Protein AF-A0A6G1YRJ5-F1 (afdb_monomer_lite)

Secondary structure (DSSP, 8-state):
-EEEEEEEEE--TT----EEEEEEEETTT--EEEEEESS--HHHHHHHHHHHHHHH-

Sequence (57 aa):
MVQMDTKGPFYLKGSRSKHYFIHAIDDCSRKVVSKWCNRRSSEEALSVLKEWVELHN

Radius of gyration: 12.42 Å; chains: 1; bounding box: 35×15×31 Å

Foldseek 3Di:
DKDKDKDDQDADVPGPQGKIKIKIADPPPRDMFIDIDRDDDPVVNVVRVVVVVVVPD

pLDDT: mean 94.75, std 3.36, range [76.44, 97.94]

Structure (mmCIF, N/CA/C/O backbone):
data_AF-A0A6G1YRJ5-F1
#
_entry.id   AF-A0A6G1YRJ5-F1
#
loop_
_atom_site.group_PDB
_atom_site.id
_atom_site.type_symbol
_atom_site.label_atom_id
_atom_site.label_alt_id
_atom_site.label_comp_id
_atom_site.label_asym_id
_atom_site.label_entity_id
_atom_site.label_seq_id
_atom_site.pdbx_PDB_ins_code
_atom_site.Cartn_x
_atom_site.Cartn_y
_atom_site.Cartn_z
_atom_site.occupancy
_atom_site.B_iso_or_equiv
_atom_site.auth_seq_id
_atom_site.auth_comp_id
_atom_site.auth_asym_id
_atom_site.auth_atom_id
_atom_site.pdbx_PDB_model_num
ATOM 1 N N . MET A 1 1 ? 6.100 9.538 -11.564 1.00 88.81 1 MET A N 1
ATOM 2 C CA . MET A 1 1 ? 6.091 10.167 -10.221 1.00 88.81 1 MET A CA 1
ATOM 3 C C . MET A 1 1 ? 5.120 9.360 -9.397 1.00 88.81 1 MET A C 1
ATOM 5 O O . MET A 1 1 ? 4.020 9.120 -9.876 1.00 88.81 1 MET A O 1
ATOM 9 N N . VAL A 1 2 ? 5.529 8.906 -8.213 1.00 94.69 2 VAL A N 1
ATOM 10 C CA . VAL A 1 2 ? 4.657 8.091 -7.361 1.00 94.69 2 VAL A CA 1
ATOM 11 C C . VAL A 1 2 ? 3.875 9.006 -6.429 1.00 94.69 2 VAL A C 1
ATOM 13 O O . VAL A 1 2 ? 4.467 9.738 -5.638 1.00 94.69 2 VAL A O 1
ATOM 16 N N . GLN A 1 3 ? 2.553 8.959 -6.530 1.00 96.06 3 GLN A N 1
ATOM 17 C CA . GLN A 1 3 ? 1.633 9.591 -5.595 1.00 96.06 3 GLN A CA 1
ATOM 18 C C . GLN A 1 3 ? 1.178 8.564 -4.562 1.00 96.06 3 GLN A C 1
ATOM 20 O O . GLN A 1 3 ? 0.856 7.424 -4.901 1.00 96.06 3 GLN A O 1
ATOM 25 N N . MET A 1 4 ? 1.141 8.968 -3.295 1.00 97.31 4 MET A N 1
ATOM 26 C CA . MET A 1 4 ? 0.665 8.128 -2.200 1.00 97.31 4 MET A CA 1
ATOM 27 C C . MET A 1 4 ? -0.475 8.808 -1.463 1.00 97.31 4 MET A C 1
ATOM 29 O O . MET A 1 4 ? -0.397 9.998 -1.163 1.00 97.31 4 MET A O 1
ATOM 33 N N . ASP A 1 5 ? -1.503 8.038 -1.121 1.00 96.56 5 ASP A N 1
ATOM 34 C CA . ASP A 1 5 ? -2.638 8.532 -0.348 1.00 96.56 5 ASP A CA 1
ATOM 35 C C . ASP A 1 5 ? -3.189 7.455 0.598 1.00 96.56 5 ASP A C 1
ATOM 37 O O . ASP A 1 5 ? -3.072 6.247 0.368 1.00 96.56 5 ASP A O 1
ATOM 41 N N . THR A 1 6 ? -3.782 7.911 1.701 1.00 97.12 6 THR A N 1
ATOM 42 C CA . THR A 1 6 ? -4.422 7.064 2.708 1.00 97.12 6 THR A CA 1
ATOM 43 C C . THR A 1 6 ? -5.888 7.434 2.848 1.00 97.12 6 THR A C 1
ATOM 45 O 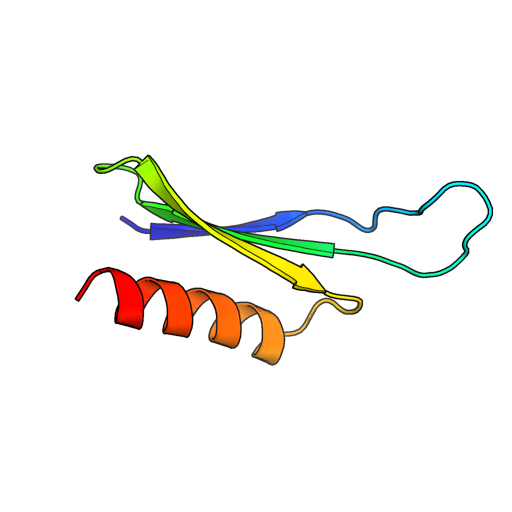O . THR A 1 6 ? -6.236 8.468 3.416 1.00 97.12 6 THR A O 1
ATOM 48 N N . LYS A 1 7 ? -6.761 6.527 2.417 1.00 95.81 7 LYS A N 1
ATOM 49 C CA . LYS A 1 7 ? -8.212 6.690 2.487 1.00 95.81 7 LYS A CA 1
ATOM 50 C C . LYS A 1 7 ? -8.786 6.084 3.766 1.00 95.81 7 LYS A C 1
ATOM 52 O O . LYS A 1 7 ? -8.254 5.115 4.312 1.00 95.81 7 LYS A O 1
ATOM 57 N N . GLY A 1 8 ? -9.910 6.634 4.218 1.00 94.62 8 GLY A N 1
ATOM 58 C CA . GLY A 1 8 ? -10.650 6.191 5.401 1.00 94.62 8 GLY A CA 1
ATOM 59 C C . GLY A 1 8 ? -10.756 7.276 6.485 1.00 94.62 8 GLY A C 1
ATOM 60 O O . GLY A 1 8 ? -10.347 8.416 6.265 1.00 94.62 8 GLY A O 1
ATOM 61 N N . PRO A 1 9 ? -11.284 6.945 7.676 1.00 94.25 9 PRO A N 1
ATOM 62 C CA . PRO A 1 9 ? -11.638 5.598 8.115 1.00 94.25 9 PRO A CA 1
ATOM 63 C C . PRO A 1 9 ? -12.883 5.043 7.413 1.00 94.25 9 PRO A C 1
ATOM 65 O O . PRO A 1 9 ? -13.887 5.732 7.258 1.00 94.25 9 PRO A O 1
ATOM 68 N N . PHE A 1 10 ? -12.813 3.769 7.046 1.00 95.38 10 PHE A N 1
ATOM 69 C CA . PHE A 1 10 ? -13.929 2.946 6.604 1.00 95.38 10 PHE A CA 1
ATOM 70 C C . PHE A 1 10 ? -14.396 2.057 7.754 1.00 95.38 10 PHE A C 1
ATOM 72 O O . PHE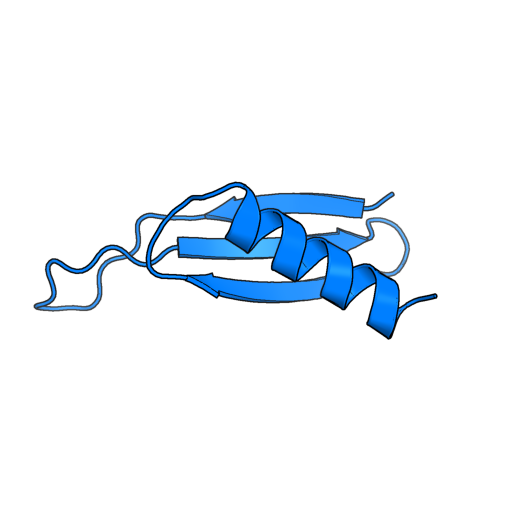 A 1 10 ? -13.589 1.606 8.571 1.00 95.38 10 PHE A O 1
ATOM 79 N N . TYR A 1 11 ? -15.697 1.785 7.789 1.00 94.00 11 TYR A N 1
ATOM 80 C CA . TYR A 1 11 ? -16.325 0.946 8.802 1.00 94.00 11 TYR A CA 1
ATOM 81 C C . TYR A 1 11 ? -17.115 -0.158 8.110 1.00 94.00 11 TYR A C 1
ATOM 83 O O . TYR A 1 11 ? -17.942 0.114 7.239 1.00 94.00 11 TYR A O 1
ATO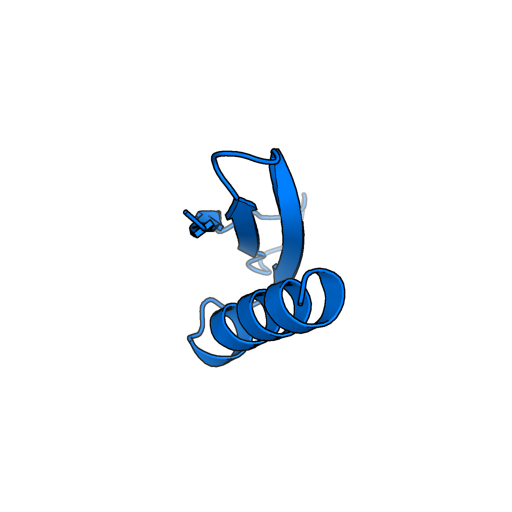M 91 N N . LEU A 1 12 ? -16.867 -1.406 8.501 1.00 89.12 12 LEU A N 1
ATOM 92 C CA . LEU A 1 12 ? -17.706 -2.523 8.077 1.00 89.12 12 LEU A CA 1
ATOM 93 C C . LEU A 1 12 ? -19.063 -2.436 8.782 1.00 89.12 12 LEU A C 1
ATOM 95 O O . LEU A 1 12 ? -19.153 -1.980 9.925 1.00 89.12 12 LEU A O 1
ATOM 99 N N . LYS A 1 13 ? -20.130 -2.887 8.116 1.00 92.19 13 LYS A N 1
ATOM 100 C CA . LYS A 1 13 ? -21.483 -2.878 8.688 1.00 92.19 13 LYS A CA 1
ATOM 101 C C . LYS A 1 13 ? -21.488 -3.634 10.022 1.00 92.19 13 LYS A C 1
ATOM 103 O O . LYS A 1 13 ? -21.135 -4.806 10.070 1.00 92.19 13 LYS A O 1
ATOM 108 N N . GLY A 1 14 ? -21.889 -2.957 11.098 1.00 91.75 14 GLY A N 1
ATOM 109 C CA . GLY A 1 14 ? -21.926 -3.533 12.447 1.00 91.75 14 GLY A CA 1
ATOM 110 C C . GLY A 1 14 ? -20.585 -3.549 13.193 1.00 91.75 14 GLY A C 1
ATOM 111 O O . GLY A 1 14 ? -20.536 -4.036 14.317 1.00 91.75 14 GLY A O 1
ATOM 112 N N . SER A 1 15 ? -19.511 -2.994 12.622 1.00 91.44 15 SER A N 1
ATOM 113 C CA . SER A 1 15 ? -18.198 -2.896 13.265 1.00 91.44 15 SER A CA 1
ATOM 114 C C . SER A 1 15 ? -17.876 -1.462 13.683 1.00 91.44 15 SER A C 1
ATOM 116 O O . SER A 1 15 ? -18.171 -0.505 12.969 1.00 91.44 15 SER A O 1
ATOM 118 N N . ARG A 1 16 ? -17.218 -1.312 14.838 1.00 91.06 16 ARG A N 1
ATOM 119 C CA . ARG A 1 16 ? -16.601 -0.045 15.277 1.00 91.06 16 ARG A CA 1
ATOM 120 C C . ARG A 1 16 ? -15.115 0.043 14.916 1.00 91.06 16 ARG A C 1
ATOM 122 O O . ARG A 1 16 ? -14.482 1.064 15.188 1.00 91.06 16 ARG A O 1
ATOM 129 N N . SER A 1 17 ? -14.556 -1.013 14.329 1.00 92.88 17 SER A N 1
ATOM 130 C CA . SER A 1 17 ? -13.159 -1.045 13.911 1.00 92.88 17 SER A CA 1
ATOM 131 C C . SER A 1 17 ? -12.938 -0.093 12.744 1.00 92.88 17 SER A C 1
ATOM 133 O O . SER A 1 17 ? -13.683 -0.105 11.764 1.00 92.88 17 SER A O 1
ATOM 135 N N . LYS A 1 18 ? -11.905 0.742 12.869 1.00 94.06 18 LYS A N 1
ATOM 136 C CA . LYS A 1 18 ? -11.480 1.659 11.813 1.00 94.06 18 LYS A CA 1
ATOM 137 C C . LYS A 1 18 ? -10.584 0.904 10.847 1.00 94.06 18 LYS A C 1
ATOM 139 O O . LYS A 1 18 ? -9.573 0.347 11.265 1.00 94.06 18 LYS A O 1
ATOM 144 N N . HIS A 1 19 ? -10.924 0.951 9.571 1.00 94.75 19 HIS A N 1
ATOM 145 C CA . HIS A 1 19 ? -10.083 0.439 8.501 1.00 94.75 19 HIS A CA 1
ATOM 146 C C . HIS A 1 19 ? -9.624 1.593 7.616 1.00 94.75 19 HIS A C 1
ATOM 148 O O . HIS A 1 19 ? -10.361 2.547 7.378 1.00 94.75 19 HIS A O 1
ATOM 154 N N . TYR A 1 20 ? -8.403 1.512 7.126 1.00 96.62 20 TYR A N 1
ATOM 155 C CA . TYR A 1 20 ? -7.805 2.480 6.224 1.00 96.62 20 TYR A CA 1
ATOM 156 C C . TYR A 1 20 ? -7.234 1.742 5.027 1.00 96.62 20 TYR A C 1
ATOM 158 O O . TYR A 1 20 ? -6.889 0.564 5.117 1.00 96.62 20 TYR A O 1
ATOM 166 N N . PHE A 1 21 ? -7.141 2.450 3.914 1.00 96.44 21 PHE A N 1
ATOM 167 C CA . PHE A 1 21 ? -6.624 1.923 2.665 1.00 96.44 21 PHE A CA 1
ATOM 168 C C . PHE A 1 21 ? -5.509 2.837 2.176 1.00 96.44 21 PHE A C 1
ATOM 170 O O . PHE A 1 21 ? -5.764 3.986 1.811 1.00 96.44 21 PHE A O 1
ATOM 177 N N . ILE A 1 22 ? -4.279 2.341 2.203 1.00 97.94 22 ILE A N 1
ATOM 178 C CA . ILE A 1 22 ? -3.094 3.069 1.751 1.00 97.94 22 ILE A CA 1
ATOM 179 C C . ILE A 1 22 ? -2.743 2.563 0.362 1.00 97.94 22 ILE A C 1
ATOM 181 O O . ILE A 1 22 ? -2.748 1.354 0.134 1.00 97.94 22 ILE A O 1
ATOM 185 N N . HIS A 1 23 ? -2.430 3.465 -0.561 1.00 97.19 23 HIS A N 1
ATOM 186 C CA . HIS A 1 23 ? -1.983 3.090 -1.896 1.00 97.19 23 HIS A CA 1
ATOM 187 C C . HIS A 1 23 ? -0.867 4.001 -2.402 1.00 97.19 23 HIS A C 1
ATOM 189 O O . HIS A 1 23 ? -0.812 5.179 -2.055 1.00 97.19 23 HIS A O 1
ATOM 195 N N . ALA A 1 24 ? 0.000 3.428 -3.233 1.00 97.56 24 ALA A N 1
ATOM 196 C CA . ALA A 1 24 ? 1.023 4.103 -4.017 1.00 97.56 24 ALA A CA 1
ATOM 197 C C . ALA A 1 24 ? 0.726 3.869 -5.502 1.00 97.56 24 ALA A C 1
ATOM 199 O O . ALA A 1 24 ? 0.617 2.718 -5.924 1.00 97.56 24 ALA A O 1
ATOM 200 N N . ILE A 1 25 ? 0.570 4.942 -6.278 1.00 96.81 25 ILE A N 1
ATOM 201 C CA . ILE A 1 25 ? 0.273 4.904 -7.715 1.00 96.81 25 ILE A CA 1
ATOM 202 C C . ILE A 1 25 ? 1.353 5.684 -8.453 1.00 96.81 25 ILE A C 1
ATOM 204 O O . ILE A 1 25 ? 1.623 6.832 -8.112 1.00 96.81 25 ILE A O 1
ATOM 208 N N . ASP A 1 26 ? 1.946 5.089 -9.484 1.00 96.00 26 ASP A N 1
ATOM 209 C CA . ASP A 1 26 ? 2.788 5.842 -10.412 1.00 96.00 26 ASP A CA 1
ATOM 210 C C . ASP A 1 26 ? 1.947 6.492 -11.513 1.00 96.00 26 ASP A C 1
ATOM 212 O O . ASP A 1 26 ? 1.243 5.814 -12.265 1.00 96.00 26 ASP A O 1
ATOM 216 N N . ASP A 1 27 ? 2.056 7.814 -11.630 1.00 91.75 27 ASP A N 1
ATOM 217 C CA . ASP A 1 27 ? 1.263 8.619 -12.562 1.00 91.75 27 ASP A CA 1
ATOM 218 C C . ASP A 1 27 ? 1.494 8.238 -14.032 1.00 91.75 27 ASP A C 1
ATOM 220 O O . ASP A 1 27 ? 0.571 8.318 -14.847 1.00 91.75 27 ASP A O 1
ATOM 224 N N . CYS A 1 28 ? 2.712 7.803 -14.373 1.00 93.12 28 CYS A N 1
ATOM 225 C CA . CYS A 1 28 ? 3.099 7.496 -15.748 1.00 93.12 28 CYS A CA 1
ATOM 226 C C . CYS A 1 28 ? 2.649 6.090 -16.165 1.00 93.12 28 CYS A C 1
ATOM 228 O O . CYS A 1 28 ? 1.992 5.921 -17.189 1.00 93.12 28 CYS A O 1
ATOM 230 N N . SER A 1 29 ? 3.007 5.076 -15.376 1.00 93.31 29 SER A N 1
ATOM 231 C CA . SER A 1 29 ? 2.767 3.665 -15.706 1.00 93.31 29 SER A CA 1
ATOM 232 C C . SER A 1 29 ? 1.428 3.127 -15.206 1.00 93.31 29 SER A C 1
ATOM 234 O O . SER A 1 29 ? 1.050 2.017 -15.574 1.00 93.31 29 SER A O 1
ATOM 236 N N . ARG A 1 30 ? 0.720 3.882 -14.353 1.00 91.75 30 ARG A N 1
ATOM 237 C CA . ARG A 1 30 ? -0.511 3.462 -13.658 1.00 91.75 30 ARG A CA 1
ATOM 238 C C . ARG A 1 30 ? -0.348 2.220 -12.776 1.00 91.75 30 ARG A C 1
ATOM 240 O O . ARG A 1 30 ? -1.345 1.667 -12.315 1.00 91.75 30 ARG A O 1
ATOM 247 N N . LYS A 1 31 ? 0.889 1.792 -12.508 1.00 94.94 31 LYS A N 1
ATOM 248 C CA . LYS A 1 31 ? 1.189 0.706 -11.572 1.00 94.94 31 LYS A CA 1
ATOM 249 C C . LYS A 1 31 ? 0.791 1.123 -10.162 1.00 94.94 31 LYS A C 1
ATOM 251 O O . LYS A 1 31 ? 1.040 2.261 -9.758 1.00 94.94 31 LYS A O 1
ATOM 256 N N . VAL A 1 32 ? 0.189 0.196 -9.423 1.00 96.25 32 VAL A N 1
ATOM 257 C CA . VAL A 1 32 ? -0.370 0.451 -8.096 1.00 96.25 32 VAL A CA 1
ATOM 258 C C . VAL A 1 32 ? 0.035 -0.637 -7.113 1.00 96.25 32 VAL A C 1
ATOM 260 O O . VAL A 1 32 ? 0.015 -1.819 -7.443 1.00 96.25 32 VAL A O 1
ATOM 263 N N . VAL A 1 33 ? 0.351 -0.224 -5.890 1.00 97.62 33 VAL A N 1
ATOM 264 C CA . VAL A 1 33 ? 0.419 -1.098 -4.715 1.00 97.62 33 VAL A CA 1
ATOM 265 C C . VAL A 1 33 ? -0.535 -0.546 -3.676 1.00 97.62 33 VAL A C 1
ATOM 267 O O . VAL A 1 33 ? -0.618 0.670 -3.492 1.00 97.62 33 VAL A O 1
ATOM 270 N N . SER A 1 34 ? -1.291 -1.417 -3.011 1.00 96.88 34 SER A N 1
ATOM 271 C CA . SER A 1 34 ? -2.267 -0.980 -2.020 1.00 96.88 34 SER A CA 1
ATOM 272 C C . SER A 1 34 ? -2.477 -1.989 -0.908 1.00 96.88 34 SER A C 1
ATOM 274 O O . SER A 1 34 ? -2.453 -3.193 -1.151 1.00 96.88 34 SER A O 1
ATOM 276 N N . LYS A 1 35 ? -2.744 -1.489 0.299 1.00 97.00 35 LYS A N 1
ATOM 277 C CA . LYS A 1 35 ? -2.873 -2.302 1.505 1.00 97.00 35 LYS A CA 1
ATOM 278 C C . LYS A 1 35 ? -3.956 -1.755 2.428 1.00 97.00 35 LYS A C 1
ATOM 280 O O . LYS A 1 35 ? -4.077 -0.546 2.635 1.00 97.00 35 LYS A O 1
ATOM 285 N N . TRP A 1 36 ? -4.723 -2.669 3.015 1.00 96.38 36 TRP A N 1
ATOM 286 C CA . TRP A 1 36 ? -5.634 -2.360 4.113 1.00 96.38 36 TRP A CA 1
ATOM 287 C C . TRP A 1 36 ? -4.892 -2.392 5.446 1.00 96.38 36 TRP A C 1
ATOM 289 O O . TRP A 1 36 ? -4.129 -3.318 5.715 1.00 96.38 36 TRP A O 1
ATOM 299 N N . CYS A 1 37 ? -5.151 -1.415 6.308 1.00 94.75 37 CYS A N 1
ATOM 300 C CA . CYS A 1 37 ? -4.611 -1.381 7.662 1.00 94.75 37 CYS A CA 1
ATOM 301 C C . CYS A 1 37 ? -5.655 -0.887 8.667 1.00 94.75 37 CYS A C 1
ATOM 303 O O . CYS A 1 37 ? -6.636 -0.231 8.321 1.00 94.75 37 CYS A O 1
ATOM 305 N N . ASN A 1 38 ? -5.451 -1.195 9.946 1.00 93.94 38 ASN A N 1
ATOM 306 C CA . ASN A 1 38 ? -6.388 -0.813 11.010 1.00 93.94 38 ASN A CA 1
ATOM 307 C C . ASN A 1 38 ? -6.023 0.530 11.671 1.00 93.94 38 ASN A C 1
ATOM 309 O O . ASN A 1 38 ? -6.769 1.062 12.495 1.00 93.94 38 ASN A O 1
ATOM 313 N N . ARG A 1 39 ? -4.864 1.104 11.320 1.00 92.19 39 ARG A N 1
ATOM 314 C CA . ARG A 1 39 ? -4.351 2.359 11.878 1.00 92.19 39 ARG A CA 1
ATOM 315 C C . ARG A 1 39 ? -3.617 3.159 10.808 1.00 92.19 39 ARG A C 1
ATOM 317 O O . ARG A 1 39 ? -2.828 2.601 10.059 1.00 92.19 39 ARG A O 1
ATOM 324 N N . ARG A 1 40 ? -3.811 4.481 10.799 1.00 92.81 40 ARG A N 1
ATOM 325 C CA . ARG A 1 40 ? -2.948 5.396 10.039 1.00 92.81 40 ARG A CA 1
ATOM 326 C C . ARG A 1 40 ? -1.636 5.572 10.778 1.00 92.81 40 ARG A C 1
ATOM 328 O O . ARG A 1 40 ? -1.629 6.104 11.889 1.00 92.81 40 ARG A O 1
ATOM 335 N N . SER A 1 41 ? -0.551 5.122 10.169 1.00 95.00 41 SER A N 1
ATOM 336 C CA . SER A 1 41 ? 0.782 5.332 10.705 1.00 95.00 41 SER A CA 1
ATOM 337 C C . SER A 1 41 ? 1.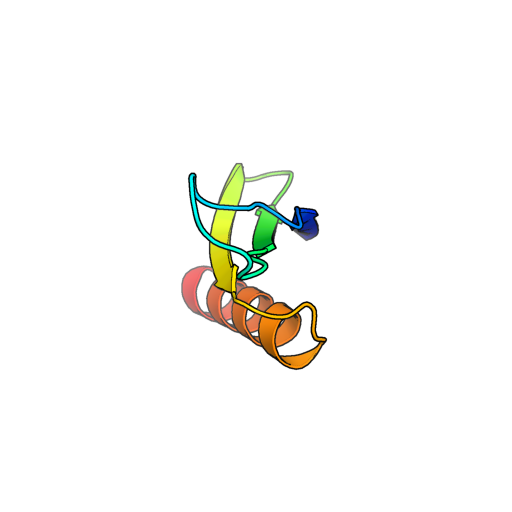825 5.406 9.607 1.00 95.00 41 SER A C 1
ATOM 339 O O . SER A 1 41 ? 1.631 4.881 8.509 1.00 95.00 41 SER A O 1
ATOM 341 N N . SER A 1 42 ? 2.939 6.059 9.926 1.00 96.31 42 SER A N 1
ATOM 342 C CA . SER A 1 42 ? 4.078 6.142 9.021 1.00 96.31 42 SER A CA 1
ATOM 343 C C . SER A 1 42 ? 4.664 4.762 8.733 1.00 96.31 42 SER A C 1
ATOM 345 O O . SER A 1 42 ? 5.122 4.539 7.621 1.00 96.31 42 SER A O 1
ATOM 347 N N . GLU A 1 43 ? 4.609 3.816 9.680 1.00 97.38 43 GLU A N 1
ATOM 348 C CA . GLU A 1 43 ? 5.091 2.448 9.443 1.00 97.38 43 GLU A CA 1
ATOM 349 C C . GLU A 1 43 ? 4.277 1.729 8.358 1.00 97.38 43 GLU A C 1
ATOM 351 O O . GLU A 1 43 ? 4.859 1.115 7.466 1.00 97.38 43 GLU A O 1
ATOM 356 N N . GLU A 1 44 ? 2.944 1.842 8.383 1.00 96.75 44 GLU A N 1
ATOM 357 C CA . GLU A 1 44 ? 2.088 1.245 7.347 1.00 96.75 44 GLU A CA 1
ATOM 358 C C . GLU A 1 44 ? 2.287 1.926 5.986 1.00 96.75 44 GLU A C 1
ATOM 360 O O . GLU A 1 44 ? 2.345 1.249 4.961 1.00 96.75 44 GLU A O 1
ATOM 365 N N . ALA A 1 45 ? 2.459 3.252 5.959 1.00 96.81 45 ALA A N 1
ATOM 366 C CA . ALA A 1 45 ? 2.755 3.975 4.722 1.00 96.81 45 ALA A CA 1
ATOM 367 C C . ALA A 1 45 ? 4.116 3.570 4.132 1.00 96.81 45 ALA A C 1
ATOM 369 O O . ALA A 1 45 ? 4.215 3.269 2.943 1.00 96.81 45 ALA A O 1
ATOM 370 N N . LEU A 1 46 ? 5.155 3.492 4.968 1.00 97.44 46 LEU A N 1
ATOM 371 C CA . LEU A 1 46 ? 6.481 3.032 4.558 1.00 97.44 46 LEU A CA 1
ATOM 372 C C . LEU A 1 46 ? 6.456 1.581 4.074 1.00 97.44 46 LEU A C 1
ATOM 374 O O . LEU A 1 46 ? 7.173 1.259 3.133 1.00 97.44 46 LEU A O 1
ATOM 378 N N . SER A 1 47 ? 5.634 0.716 4.676 1.00 97.38 47 SER A N 1
ATOM 379 C CA . SER A 1 47 ? 5.444 -0.663 4.209 1.00 97.38 47 SER A CA 1
ATOM 380 C C . SER A 1 47 ? 4.939 -0.700 2.765 1.00 97.38 47 SER A C 1
ATOM 382 O O . SER A 1 47 ? 5.501 -1.439 1.965 1.00 97.38 47 SER A O 1
ATOM 384 N N . VAL A 1 48 ? 3.932 0.110 2.419 1.00 97.50 48 VAL A N 1
ATOM 385 C CA . VAL A 1 48 ? 3.388 0.177 1.049 1.00 97.50 48 VAL A CA 1
ATOM 386 C C . VAL A 1 48 ? 4.405 0.753 0.064 1.00 97.50 48 VAL A C 1
ATOM 388 O O . VAL A 1 48 ? 4.527 0.259 -1.054 1.00 97.50 48 VAL A O 1
ATOM 391 N N . LEU A 1 49 ? 5.164 1.777 0.470 1.00 96.81 49 LEU A N 1
ATOM 392 C CA . LEU A 1 49 ? 6.211 2.345 -0.381 1.00 96.81 49 LEU A CA 1
ATOM 393 C C . LEU A 1 49 ? 7.334 1.337 -0.653 1.00 96.81 49 LEU A C 1
ATOM 395 O O . LEU A 1 49 ? 7.766 1.212 -1.794 1.00 96.81 49 LEU A O 1
ATOM 399 N N . LYS A 1 50 ? 7.797 0.614 0.375 1.00 97.50 50 LYS A N 1
ATOM 400 C CA . LYS A 1 50 ? 8.830 -0.423 0.226 1.00 97.50 50 LYS A CA 1
ATOM 401 C C . LYS A 1 50 ? 8.388 -1.511 -0.742 1.00 97.50 50 LYS A C 1
ATOM 403 O O . LYS A 1 50 ? 9.131 -1.824 -1.660 1.00 97.50 50 LYS A O 1
ATOM 408 N N . GLU A 1 51 ? 7.164 -2.006 -0.588 1.00 97.31 51 GLU A N 1
ATOM 409 C CA . GLU A 1 51 ? 6.591 -3.003 -1.493 1.00 97.31 51 GLU A CA 1
ATOM 410 C C . GLU A 1 51 ? 6.500 -2.479 -2.936 1.00 97.31 51 GLU A C 1
ATOM 412 O O . GLU A 1 51 ? 6.855 -3.183 -3.878 1.00 97.31 51 GLU A O 1
ATOM 417 N N . TRP A 1 52 ? 6.101 -1.215 -3.134 1.00 96.31 52 TRP A N 1
ATOM 418 C CA . TRP A 1 52 ? 6.109 -0.602 -4.466 1.00 96.31 52 TRP A CA 1
ATOM 419 C C . TRP A 1 52 ? 7.511 -0.556 -5.077 1.00 96.31 52 TRP A C 1
ATOM 421 O O . TRP A 1 52 ? 7.653 -0.860 -6.258 1.00 96.31 52 TRP A O 1
ATOM 431 N N . VAL A 1 53 ? 8.528 -0.199 -4.288 1.00 96.12 53 VAL A N 1
ATOM 432 C CA . VAL A 1 53 ? 9.926 -0.173 -4.736 1.00 96.12 53 VAL A CA 1
ATOM 433 C C . VAL A 1 53 ? 10.407 -1.583 -5.079 1.00 96.12 53 VAL A C 1
ATOM 435 O O . VAL A 1 53 ? 10.979 -1.770 -6.141 1.00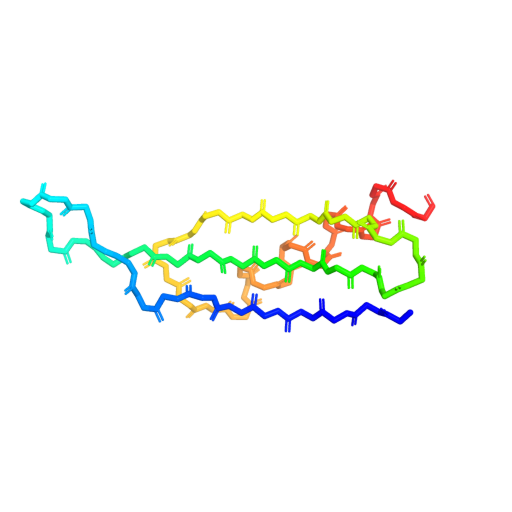 96.12 53 VAL A O 1
ATOM 438 N N . GLU A 1 54 ? 10.140 -2.580 -4.236 1.00 96.88 54 GLU A N 1
ATOM 439 C CA . GLU A 1 54 ? 10.555 -3.973 -4.461 1.00 96.88 54 GLU A CA 1
ATOM 440 C C . GLU A 1 54 ? 9.924 -4.598 -5.713 1.00 96.88 54 GLU A C 1
ATOM 442 O O . GLU A 1 54 ? 10.569 -5.388 -6.395 1.00 96.88 54 GLU A O 1
ATOM 447 N N . LEU A 1 55 ? 8.679 -4.242 -6.041 1.00 95.19 55 LEU A N 1
ATOM 448 C CA . LEU A 1 55 ? 7.980 -4.767 -7.219 1.00 95.19 55 LEU A CA 1
ATOM 449 C C . LEU A 1 55 ? 8.363 -4.074 -8.535 1.00 95.19 55 LEU A C 1
ATOM 451 O O . LEU A 1 55 ? 8.042 -4.589 -9.610 1.00 95.19 55 LEU A O 1
ATOM 45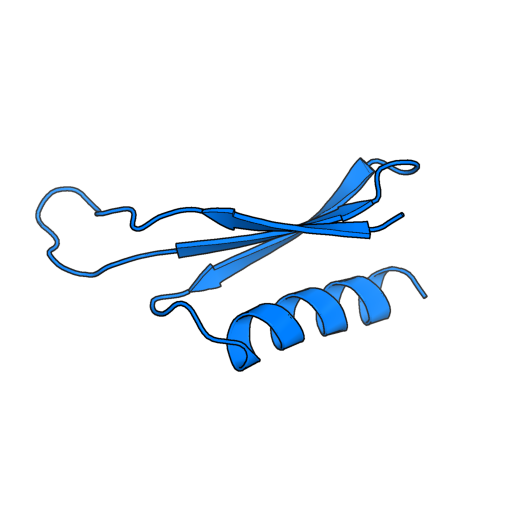5 N N . HIS A 1 56 ? 8.969 -2.884 -8.476 1.00 90.31 56 HIS A N 1
ATOM 456 C CA . HIS A 1 56 ? 9.125 -2.016 -9.647 1.00 90.31 56 HIS A CA 1
ATOM 457 C C . HIS A 1 56 ? 10.530 -1.434 -9.859 1.00 90.31 56 HIS A C 1
ATOM 459 O O . HIS A 1 56 ? 10.700 -0.701 -10.838 1.00 90.31 56 HIS A O 1
ATOM 465 N N . ASN A 1 57 ? 11.500 -1.764 -8.998 1.00 76.44 57 ASN A N 1
ATOM 466 C CA . ASN A 1 57 ? 12.937 -1.576 -9.245 1.00 76.44 57 ASN A CA 1
ATOM 467 C C . ASN A 1 57 ? 13.586 -2.811 -9.870 1.00 76.44 57 ASN A C 1
ATOM 469 O O . ASN A 1 57 ? 13.113 -3.938 -9.610 1.00 76.44 57 ASN A O 1
#